Protein AF-A0A397EP02-F1 (afdb_monomer_lite)

Secondary structure (DSSP, 8-state):
--------------------------------S---BS-EEEEETTEEEEEEEBTTEEEEEEES-S-TTTTT-SS---S-STTTGGGSS---EEEPPPPSSPS-BS-EEEEEEE--TTTGGGG-EEEEEEEEEE-GGG-EEEEEEEE----SSS------------

Foldseek 3Di:
DDDDDDDPPPPDPPDPPPPPPDDDDDADADDPDDDFDQWDWDAFLQWIKTAAGPVFFGKIKIAPHQCQLPPPPDPDDDPDPVVSSHRRGVRDIDIDPRDPDGGFGNWDKDKDWDDDPVVPPVRTFIKMKIAWGAHPPRDTGGDMDMDGDNVPDDDDDPPPPVDDPD

Radius of gyration: 24.09 Å; chains: 1; bounding box: 71×68×50 Å

Organism: Aphanomyces astaci (NCBI:txid112090)

InterPro domains:
  IPR011043 Galactose oxidase/kelch, beta-propeller [SSF50965] (23-146)
  IPR015915 Kelch-type beta-propeller [G3DSA:2.120.10.80] (16-166)

Structure (mmCIF, N/CA/C/O backbone):
data_AF-A0A397EP02-F1
#
_entry.id   AF-A0A397EP02-F1
#
loop_
_atom_site.group_PDB
_atom_site.id
_atom_site.type_symbol
_atom_site.label_atom_id
_atom_site.label_alt_id
_atom_site.label_comp_id
_atom_site.label_asym_id
_atom_site.label_entity_id
_atom_site.label_seq_id
_atom_site.pdbx_PDB_ins_code
_atom_site.Cartn_x
_atom_site.Cartn_y
_atom_site.Cartn_z
_atom_site.occupancy
_atom_site.B_iso_or_equiv
_atom_site.auth_seq_id
_atom_site.auth_comp_id
_atom_site.auth_asym_id
_atom_site.auth_atom_id
_atom_site.pdbx_PDB_model_num
ATOM 1 N N . MET A 1 1 ? -51.355 -48.461 35.520 1.00 33.69 1 MET A N 1
ATOM 2 C CA . MET A 1 1 ? -50.049 -49.153 35.568 1.00 33.69 1 MET A CA 1
ATOM 3 C C . MET A 1 1 ? -49.381 -49.011 34.199 1.00 33.69 1 MET A C 1
ATOM 5 O O . MET A 1 1 ? -49.989 -49.468 33.250 1.00 33.69 1 MET A O 1
ATOM 9 N N . ARG A 1 2 ? -48.223 -48.313 34.149 1.00 37.84 2 ARG A N 1
ATOM 10 C CA . ARG A 1 2 ? -47.126 -48.222 33.135 1.00 37.84 2 ARG A CA 1
ATOM 11 C C . ARG A 1 2 ? -47.425 -48.258 31.607 1.00 37.84 2 ARG A C 1
ATOM 13 O O . ARG A 1 2 ? -48.136 -49.148 31.170 1.00 37.84 2 ARG A O 1
ATOM 20 N N . PRO A 1 3 ? -46.639 -47.546 30.765 1.00 38.62 3 PRO A N 1
ATOM 21 C CA . PRO A 1 3 ? -46.122 -46.178 30.896 1.00 38.62 3 PRO A CA 1
ATOM 22 C C . PRO A 1 3 ? -46.258 -45.333 29.599 1.00 38.62 3 PRO A C 1
ATOM 24 O O . PRO A 1 3 ? -46.431 -45.833 28.493 1.00 38.62 3 PRO A O 1
ATOM 27 N N . SER A 1 4 ? -46.119 -44.019 29.767 1.00 53.28 4 SER A N 1
ATOM 28 C CA . SER A 1 4 ? -46.089 -42.970 28.747 1.00 53.28 4 SER A CA 1
ATOM 29 C C . SER A 1 4 ? -44.746 -42.885 28.013 1.00 53.28 4 SER A C 1
ATOM 31 O O . SER A 1 4 ? -43.811 -42.363 28.603 1.00 53.28 4 SER A O 1
ATOM 33 N N . TRP A 1 5 ? -44.651 -43.286 26.743 1.00 41.22 5 TRP A N 1
ATOM 34 C CA . TRP A 1 5 ? -43.599 -42.802 25.830 1.00 41.22 5 TRP A CA 1
ATOM 35 C C . TRP A 1 5 ? -44.106 -42.862 24.381 1.00 41.22 5 TRP A C 1
ATOM 37 O O . TRP A 1 5 ? -44.034 -43.897 23.727 1.00 41.22 5 TRP A O 1
ATOM 47 N N . CYS A 1 6 ? -44.645 -41.750 23.872 1.00 36.78 6 CYS A N 1
ATOM 48 C CA . CYS A 1 6 ? -44.750 -41.546 22.427 1.00 36.78 6 CYS A CA 1
ATOM 49 C C . CYS A 1 6 ? -43.357 -41.168 21.915 1.00 36.78 6 CYS A C 1
ATOM 51 O O . CYS A 1 6 ? -42.870 -40.068 22.174 1.00 36.78 6 CYS A O 1
ATOM 53 N N . SER A 1 7 ? -42.716 -42.100 21.216 1.00 44.56 7 SER A N 1
ATOM 54 C CA . SER A 1 7 ? -41.467 -41.886 20.491 1.00 44.56 7 SER A CA 1
ATOM 55 C C . SER A 1 7 ? -41.723 -41.000 19.275 1.00 44.56 7 SER A C 1
ATOM 57 O O . SER A 1 7 ? -41.991 -41.492 18.183 1.00 44.56 7 SER A O 1
ATOM 59 N N . TRP A 1 8 ? -41.621 -39.684 19.440 1.00 41.81 8 TRP A N 1
ATOM 60 C CA . TRP A 1 8 ? -41.422 -38.797 18.299 1.00 41.81 8 TRP A CA 1
ATOM 61 C C . TRP A 1 8 ? -39.929 -38.807 17.980 1.00 41.81 8 TRP A C 1
ATOM 63 O O . TRP A 1 8 ? -39.173 -37.951 18.432 1.00 41.81 8 TRP A O 1
ATOM 73 N N . ALA A 1 9 ? -39.484 -39.808 17.222 1.00 41.25 9 ALA A N 1
ATOM 74 C CA . ALA A 1 9 ? -38.245 -39.674 16.474 1.00 41.25 9 ALA A CA 1
ATOM 75 C C . ALA A 1 9 ? -38.507 -38.625 15.384 1.00 41.25 9 ALA A C 1
ATOM 77 O O . ALA A 1 9 ? -38.896 -38.950 14.266 1.00 41.25 9 ALA A O 1
ATOM 78 N N . ALA A 1 10 ? -38.371 -37.346 15.739 1.00 44.41 10 ALA A N 1
ATOM 79 C CA . ALA A 1 10 ? -38.260 -36.289 14.756 1.00 44.41 10 ALA A CA 1
ATOM 80 C C . ALA A 1 10 ? -36.970 -36.568 13.982 1.00 44.41 10 ALA A C 1
ATOM 82 O O . ALA A 1 10 ? -35.867 -36.397 14.501 1.00 44.41 10 ALA A O 1
ATOM 83 N N . SER A 1 11 ? -37.110 -37.066 12.758 1.00 49.03 11 SER A N 1
ATOM 84 C CA . SER A 1 11 ? -36.034 -37.083 11.780 1.00 49.03 11 SER A CA 1
ATOM 85 C C . SER A 1 11 ? -35.543 -35.647 11.629 1.00 49.03 11 SER A C 1
ATOM 87 O O . SER A 1 11 ? -36.210 -34.829 10.995 1.00 49.03 11 SER A O 1
ATOM 89 N N . VAL A 1 12 ? -34.418 -35.322 12.265 1.00 54.47 12 VAL A N 1
ATOM 90 C CA . VAL A 1 12 ? -33.711 -34.064 12.034 1.00 54.47 12 VAL A CA 1
ATOM 91 C C . VAL A 1 12 ? -33.344 -34.074 10.551 1.00 54.47 12 VAL A C 1
ATOM 93 O O . VAL A 1 12 ? -32.575 -34.951 10.148 1.00 54.47 12 VAL A O 1
ATOM 96 N N . PRO A 1 13 ? -33.878 -33.174 9.706 1.00 44.94 13 PRO A N 1
ATOM 97 C CA . PRO A 1 13 ? -33.360 -33.044 8.358 1.00 44.94 13 PRO A CA 1
ATOM 98 C C . PRO A 1 13 ? -31.911 -32.606 8.532 1.00 44.94 13 PRO A C 1
ATOM 100 O O . PRO A 1 13 ? -31.650 -31.546 9.108 1.00 44.94 13 PRO A O 1
ATOM 103 N N . SER A 1 14 ? -30.963 -33.441 8.112 1.00 49.81 14 SER A N 1
ATOM 104 C CA . SER A 1 14 ? -29.562 -33.055 8.057 1.00 49.81 14 SER A CA 1
ATOM 105 C C . SER A 1 14 ? -29.478 -31.853 7.126 1.00 49.81 14 SER A C 1
ATOM 107 O O . SER A 1 14 ? -29.574 -31.966 5.905 1.00 49.81 14 SER A O 1
ATOM 109 N N . ARG A 1 15 ? -29.382 -30.664 7.726 1.00 51.88 15 ARG A N 1
ATOM 110 C CA . ARG A 1 15 ? -29.132 -29.420 7.011 1.00 51.88 15 ARG A CA 1
ATOM 111 C C . ARG A 1 15 ? -27.889 -29.674 6.160 1.00 51.88 15 ARG A C 1
ATOM 113 O O . ARG A 1 15 ? -26.854 -29.990 6.748 1.00 51.88 15 ARG A O 1
ATOM 120 N N . PRO A 1 16 ? -27.957 -29.583 4.821 1.00 47.00 16 PRO A N 1
ATOM 121 C CA . PRO A 1 16 ? -26.761 -29.719 4.020 1.00 47.00 16 PRO A CA 1
ATOM 122 C C . PRO A 1 16 ? -25.851 -28.558 4.407 1.00 47.00 16 PRO A C 1
ATOM 124 O O . PRO A 1 16 ? -26.108 -27.400 4.079 1.00 47.00 16 PRO A O 1
ATOM 127 N N . THR A 1 17 ? -24.807 -28.860 5.173 1.00 48.22 17 THR A N 1
ATOM 128 C CA . THR A 1 17 ? -23.633 -28.011 5.297 1.00 48.22 17 THR A CA 1
ATOM 129 C C . THR A 1 17 ? -22.981 -28.013 3.928 1.00 48.22 17 THR A C 1
ATOM 131 O O . THR A 1 17 ? -22.081 -28.801 3.648 1.00 48.22 17 THR A O 1
ATOM 134 N N . THR A 1 18 ? -23.481 -27.169 3.028 1.00 53.34 18 THR A N 1
ATOM 135 C CA . THR A 1 18 ? -22.702 -26.745 1.875 1.00 53.34 18 THR A CA 1
ATOM 136 C C . THR A 1 18 ? -21.496 -26.027 2.444 1.00 53.34 18 THR A C 1
ATOM 138 O O . THR A 1 18 ? -21.583 -24.865 2.840 1.00 53.34 18 THR A O 1
ATOM 141 N N . PHE A 1 19 ? -20.390 -26.759 2.547 1.00 56.19 19 PHE A N 1
ATOM 142 C CA . PHE A 1 19 ? -19.064 -26.186 2.657 1.00 56.19 19 PHE A CA 1
ATOM 143 C C . PHE A 1 19 ? -18.973 -25.131 1.559 1.00 56.19 19 PHE A C 1
ATOM 145 O O . PHE A 1 19 ? -19.100 -25.452 0.375 1.00 56.19 19 PHE A O 1
ATOM 152 N N . ALA A 1 20 ? -18.883 -23.862 1.950 1.00 60.28 20 ALA A N 1
ATOM 153 C CA . ALA A 1 20 ? -18.613 -22.799 1.004 1.00 60.28 20 ALA A CA 1
ATOM 154 C C . ALA A 1 20 ? -17.233 -23.103 0.416 1.00 60.28 20 ALA A C 1
ATOM 156 O O . ALA A 1 20 ? -16.217 -22.974 1.091 1.00 60.28 20 ALA A O 1
ATOM 157 N N . LEU A 1 21 ? -17.234 -23.628 -0.808 1.00 60.84 21 LEU A N 1
ATOM 158 C CA . LEU A 1 21 ? -16.033 -23.868 -1.588 1.00 60.84 21 LEU A CA 1
ATOM 159 C C . LEU A 1 21 ? -15.309 -22.529 -1.733 1.00 60.84 21 LEU A C 1
ATOM 161 O O . LEU A 1 21 ? -15.938 -21.520 -2.047 1.00 60.84 21 LEU A O 1
ATOM 165 N N . GLU A 1 22 ? -14.009 -22.526 -1.472 1.00 62.75 22 GLU A N 1
ATOM 166 C CA . GLU A 1 22 ? -13.137 -21.372 -1.653 1.00 62.75 22 GLU A CA 1
ATOM 167 C C . GLU A 1 22 ? -13.223 -20.891 -3.109 1.00 62.75 22 GLU A C 1
ATOM 169 O O . GLU A 1 22 ? -12.731 -21.541 -4.032 1.00 62.75 22 GLU A O 1
ATOM 174 N N . THR A 1 23 ? -13.914 -19.775 -3.343 1.00 77.12 23 THR A N 1
ATOM 175 C CA . THR A 1 23 ? -14.037 -19.176 -4.674 1.00 77.12 23 THR A CA 1
ATOM 176 C C . THR A 1 23 ? -13.066 -18.015 -4.792 1.00 77.12 23 THR A C 1
ATOM 178 O O . THR A 1 23 ? -13.362 -16.904 -4.350 1.00 77.12 23 THR A O 1
ATOM 181 N N . TRP A 1 24 ? -11.915 -18.260 -5.415 1.00 75.56 24 TRP A N 1
ATOM 182 C CA . TRP A 1 24 ? -11.044 -17.186 -5.881 1.00 75.56 24 TRP A CA 1
ATOM 183 C C . TRP A 1 24 ? -11.719 -16.453 -7.040 1.00 75.56 24 TRP A C 1
ATOM 185 O O . TRP A 1 24 ? -12.082 -17.058 -8.049 1.00 75.56 24 TRP A O 1
ATOM 195 N N . ILE A 1 25 ? -11.895 -15.142 -6.888 1.00 73.62 25 ILE A N 1
ATOM 196 C CA . ILE A 1 25 ? -12.551 -14.278 -7.871 1.00 73.62 25 ILE A CA 1
ATOM 197 C C . ILE A 1 25 ? -11.554 -13.242 -8.382 1.00 73.62 25 ILE A C 1
ATOM 199 O O . ILE A 1 25 ? -10.906 -12.541 -7.606 1.00 73.62 25 ILE A O 1
ATOM 203 N N . MET A 1 26 ? -11.421 -13.133 -9.703 1.00 73.44 26 MET A N 1
ATOM 204 C CA . MET A 1 26 ? -10.650 -12.051 -10.307 1.00 73.44 26 MET A CA 1
ATOM 205 C C . MET A 1 26 ? -11.499 -10.780 -10.292 1.00 73.44 26 MET A C 1
ATOM 207 O O . MET A 1 26 ? -12.448 -10.651 -11.067 1.00 73.44 26 MET A O 1
ATOM 211 N N . VAL A 1 27 ? -11.137 -9.826 -9.440 1.00 72.19 27 VAL A N 1
ATOM 212 C CA . VAL A 1 27 ? -11.761 -8.502 -9.439 1.00 72.19 27 VAL A CA 1
ATOM 213 C C . VAL A 1 27 ? -11.196 -7.690 -10.605 1.00 72.19 27 VAL A C 1
ATOM 215 O O . VAL A 1 27 ? -10.019 -7.330 -10.617 1.00 72.19 27 VAL A O 1
ATOM 218 N N . LYS A 1 28 ? -12.031 -7.403 -11.608 1.00 67.62 28 LYS A N 1
ATOM 219 C CA . LYS A 1 28 ? -11.671 -6.525 -12.729 1.00 67.62 28 LYS A CA 1
ATOM 220 C C . LYS A 1 28 ? -11.939 -5.073 -12.333 1.00 67.62 28 LYS A C 1
ATOM 222 O O . LYS A 1 28 ? -13.071 -4.613 -12.398 1.00 67.62 28 LYS A O 1
ATOM 227 N N . SER A 1 29 ? -10.891 -4.363 -11.931 1.00 70.06 29 SER A N 1
ATOM 228 C CA . SER A 1 29 ? -10.912 -2.921 -11.664 1.00 70.06 29 SER A CA 1
ATOM 229 C C . SER A 1 29 ? -9.889 -2.239 -12.568 1.00 70.06 29 SER A C 1
ATOM 231 O O . SER A 1 29 ? -8.772 -2.753 -12.667 1.00 70.06 29 SER A O 1
ATOM 233 N N . PRO A 1 30 ? -10.195 -1.083 -13.187 1.00 77.06 30 PRO A N 1
ATOM 234 C CA . PRO A 1 30 ? -9.147 -0.261 -13.777 1.00 77.06 30 PRO A CA 1
ATOM 235 C C . PRO A 1 30 ? -8.163 0.118 -12.663 1.00 77.06 30 PRO A C 1
ATOM 237 O O . PRO A 1 30 ? -8.556 0.696 -11.651 1.00 77.06 30 PRO A O 1
ATOM 240 N N . VAL A 1 31 ? -6.898 -0.276 -12.809 1.00 84.94 31 VAL A N 1
ATOM 241 C CA . VAL A 1 31 ? -5.822 0.116 -11.893 1.00 84.94 31 VAL A CA 1
ATOM 242 C C . VAL A 1 31 ? -5.022 1.246 -12.547 1.00 84.94 31 VAL A C 1
ATOM 244 O O . VAL A 1 31 ? -4.588 1.089 -13.687 1.00 84.94 31 VAL A O 1
ATOM 247 N N . PRO A 1 32 ? -4.849 2.400 -11.879 1.00 88.94 32 PRO A N 1
ATOM 248 C CA . PRO A 1 32 ? -4.231 3.583 -12.485 1.00 88.94 32 PRO A CA 1
ATOM 249 C C . PRO A 1 32 ? -2.696 3.533 -12.514 1.00 88.94 32 PRO A C 1
ATOM 251 O O . PRO A 1 32 ? -2.063 4.433 -13.061 1.00 88.94 32 PRO A O 1
ATOM 254 N N . TRP A 1 33 ? -2.084 2.505 -11.922 1.00 90.00 33 TRP A N 1
ATOM 255 C CA . TRP A 1 33 ? -0.635 2.337 -11.880 1.00 90.00 33 TRP A CA 1
ATOM 256 C C . TRP A 1 33 ? -0.132 1.257 -12.839 1.00 90.00 33 TRP A C 1
ATOM 258 O O . TRP A 1 33 ? -0.834 0.308 -13.183 1.00 90.00 33 TRP A O 1
ATOM 268 N N . SER A 1 34 ? 1.139 1.374 -13.224 1.00 91.62 34 SER A N 1
ATOM 269 C CA . SER A 1 34 ? 1.838 0.372 -14.031 1.00 91.62 34 SER A CA 1
ATOM 270 C C . SER A 1 34 ? 1.997 -0.971 -13.297 1.00 91.62 34 SER A C 1
ATOM 272 O O . SER A 1 34 ? 2.099 -0.984 -12.063 1.00 91.62 34 SER A O 1
ATOM 274 N N . PRO A 1 35 ? 2.073 -2.102 -14.033 1.00 93.31 35 PRO A N 1
ATOM 275 C CA . PRO A 1 35 ? 2.378 -3.411 -13.455 1.00 93.31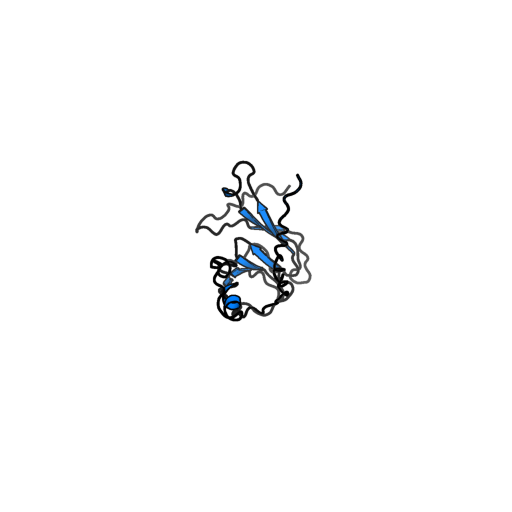 35 PRO A CA 1
ATOM 276 C C . PRO A 1 35 ? 3.592 -3.347 -12.520 1.00 93.31 35 PRO A C 1
ATOM 278 O O . PRO A 1 35 ? 4.620 -2.772 -12.881 1.00 93.31 35 PRO A O 1
ATOM 281 N N . ARG A 1 36 ? 3.466 -3.917 -11.314 1.00 94.81 36 ARG A N 1
ATOM 282 C CA . ARG A 1 36 ? 4.495 -3.814 -10.271 1.00 94.81 36 ARG A CA 1
ATOM 283 C C . ARG A 1 36 ? 4.620 -5.061 -9.401 1.00 94.81 36 ARG A C 1
ATOM 285 O O . ARG A 1 36 ? 3.620 -5.683 -9.050 1.00 94.81 36 ARG A O 1
ATOM 292 N N . GLY A 1 37 ? 5.847 -5.378 -9.001 1.00 96.19 37 GLY A N 1
ATOM 293 C CA . GLY A 1 37 ? 6.188 -6.431 -8.038 1.00 96.19 37 GLY A CA 1
ATOM 294 C C . GLY A 1 37 ? 6.725 -5.857 -6.728 1.00 96.19 37 GLY A C 1
ATOM 295 O O . GLY A 1 37 ? 7.063 -4.677 -6.662 1.00 96.19 37 GLY A O 1
ATOM 296 N N . TRP A 1 38 ? 6.802 -6.684 -5.681 1.00 96.88 38 TRP A N 1
ATOM 297 C CA . TRP A 1 38 ? 7.387 -6.313 -4.379 1.00 96.88 38 TRP A CA 1
ATOM 298 C C . TRP A 1 38 ?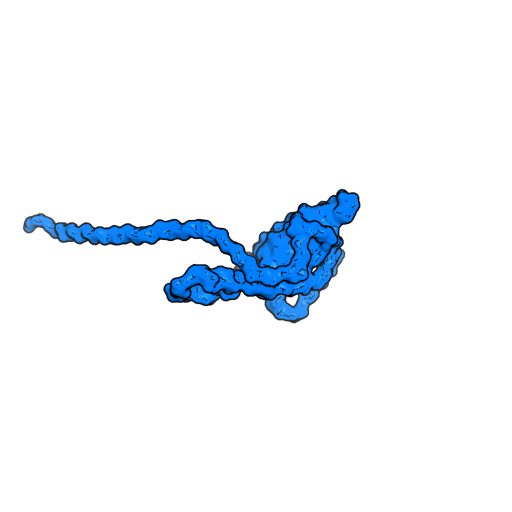 6.807 -5.029 -3.760 1.00 96.88 38 TRP A C 1
ATOM 300 O O . TRP A 1 38 ? 7.493 -4.315 -3.028 1.00 96.88 38 TRP A O 1
ATOM 310 N N . HIS A 1 39 ? 5.565 -4.703 -4.104 1.00 96.81 39 HIS A N 1
ATOM 311 C CA . HIS A 1 39 ? 4.797 -3.669 -3.434 1.00 96.81 39 HIS A CA 1
ATOM 312 C C . HIS A 1 39 ? 4.270 -4.227 -2.115 1.00 96.81 39 HIS A C 1
ATOM 314 O O . HIS A 1 39 ? 4.206 -5.443 -1.924 1.00 96.81 39 HIS A O 1
ATOM 320 N N . CYS A 1 40 ? 3.859 -3.336 -1.230 1.00 96.50 40 CYS A N 1
ATOM 321 C CA . CYS A 1 40 ? 3.122 -3.718 -0.046 1.00 96.50 40 CYS A CA 1
ATOM 322 C C . CYS A 1 40 ? 1.633 -3.440 -0.251 1.00 96.50 40 CYS A C 1
ATOM 324 O O . CYS A 1 40 ? 1.271 -2.406 -0.815 1.00 96.50 40 CYS A O 1
ATOM 326 N N . ALA A 1 41 ? 0.776 -4.360 0.188 1.00 93.88 41 ALA A N 1
ATOM 327 C CA . ALA A 1 41 ? -0.672 -4.203 0.155 1.00 93.88 41 ALA A CA 1
ATOM 328 C C . ALA A 1 41 ? -1.262 -4.530 1.526 1.00 93.88 41 ALA A C 1
ATOM 330 O O . ALA A 1 41 ? -0.848 -5.495 2.167 1.00 93.88 41 ALA A O 1
ATOM 331 N N . PHE A 1 42 ? -2.210 -3.717 1.983 1.00 92.50 42 PHE A N 1
ATOM 332 C CA . PHE A 1 42 ? -2.808 -3.851 3.311 1.00 92.50 42 PHE A CA 1
ATOM 333 C C . PHE A 1 42 ? -4.212 -3.244 3.351 1.00 92.50 42 PHE A C 1
ATOM 335 O O . PHE A 1 42 ? -4.592 -2.451 2.486 1.00 92.50 42 PHE A O 1
ATOM 342 N N . VAL A 1 43 ? -4.988 -3.620 4.368 1.00 89.25 43 VAL A N 1
ATOM 343 C CA . VAL A 1 43 ? -6.293 -3.016 4.655 1.00 89.25 43 VAL A CA 1
ATOM 344 C C . VAL A 1 43 ? -6.139 -2.095 5.855 1.00 89.25 43 VAL A C 1
ATOM 346 O O . VAL A 1 43 ? -5.662 -2.507 6.908 1.00 89.25 43 VAL A O 1
ATOM 349 N N . PHE A 1 44 ? -6.531 -0.841 5.682 1.00 87.44 44 PHE A N 1
ATOM 350 C CA . PHE A 1 44 ? -6.416 0.200 6.697 1.00 87.44 44 PHE A CA 1
ATOM 351 C C . PHE A 1 44 ? -7.561 1.189 6.513 1.00 87.44 44 PHE A C 1
ATOM 353 O O . PHE A 1 44 ? -7.884 1.548 5.377 1.00 87.44 44 PHE A O 1
ATOM 360 N N . ASN A 1 45 ? -8.221 1.584 7.600 1.00 84.38 45 ASN A N 1
ATOM 361 C CA . ASN A 1 45 ? -9.357 2.500 7.567 1.00 84.38 45 ASN A CA 1
ATOM 362 C C . ASN A 1 45 ? -10.432 2.089 6.542 1.00 84.38 45 ASN A C 1
ATOM 364 O O . ASN A 1 45 ? -10.887 2.873 5.707 1.00 84.38 45 ASN A O 1
ATOM 368 N N . ARG A 1 46 ? -10.785 0.794 6.558 1.00 83.62 46 ARG A N 1
ATOM 369 C CA . ARG A 1 46 ? -11.818 0.195 5.689 1.00 83.62 46 ARG A CA 1
ATOM 370 C C . ARG A 1 46 ? -11.558 0.428 4.192 1.00 83.62 46 ARG A C 1
ATOM 372 O O . ARG A 1 46 ? -12.505 0.474 3.406 1.00 83.62 46 ARG A O 1
ATOM 379 N N . ARG A 1 47 ? -10.294 0.564 3.792 1.00 85.88 47 ARG A N 1
ATOM 380 C CA . ARG A 1 47 ? -9.826 0.751 2.411 1.00 85.88 47 ARG A CA 1
ATOM 381 C C . ARG A 1 47 ? -8.702 -0.236 2.114 1.00 85.88 47 ARG A C 1
ATOM 383 O O . ARG A 1 47 ? -7.973 -0.628 3.024 1.00 85.88 47 ARG A O 1
ATOM 390 N N . LEU A 1 48 ? -8.582 -0.650 0.858 1.00 88.94 48 LEU A N 1
ATOM 391 C CA . LEU A 1 48 ? -7.447 -1.422 0.373 1.00 88.94 48 LEU A CA 1
ATOM 392 C C . LEU A 1 48 ? -6.379 -0.443 -0.104 1.00 88.94 48 LEU A C 1
ATOM 394 O O . LEU A 1 48 ? -6.695 0.516 -0.809 1.00 88.94 48 LEU A O 1
ATOM 398 N N . TRP A 1 49 ? -5.133 -0.698 0.276 1.00 91.94 49 TRP A N 1
ATOM 399 C CA . TRP A 1 49 ? -3.991 0.160 -0.014 1.00 91.94 49 TRP A CA 1
ATOM 400 C C . TRP A 1 49 ? -2.918 -0.605 -0.769 1.00 91.94 49 TRP A C 1
ATOM 402 O O . TRP A 1 49 ? -2.719 -1.798 -0.540 1.00 91.94 49 TRP A O 1
ATOM 412 N N . VAL A 1 50 ? -2.203 0.108 -1.634 1.00 94.38 50 VAL A N 1
ATOM 413 C CA . VAL A 1 50 ? -0.988 -0.362 -2.305 1.00 94.38 50 VAL A CA 1
ATOM 414 C C . VAL A 1 50 ? 0.084 0.711 -2.154 1.00 94.38 50 VAL A C 1
ATOM 416 O O . VAL A 1 50 ? -0.155 1.869 -2.495 1.00 94.38 50 VAL A O 1
ATOM 419 N N . ALA A 1 51 ? 1.259 0.330 -1.654 1.00 96.38 51 ALA A N 1
ATOM 420 C CA . ALA A 1 51 ? 2.375 1.232 -1.388 1.00 96.38 51 ALA A CA 1
ATOM 421 C C . ALA A 1 51 ? 3.672 0.741 -2.047 1.00 96.38 51 ALA A C 1
ATOM 423 O O . ALA A 1 51 ? 4.070 -0.421 -1.910 1.00 96.38 51 ALA A O 1
ATOM 424 N N . GLY A 1 52 ? 4.337 1.652 -2.762 1.00 96.75 52 GLY A N 1
ATOM 425 C CA . GLY A 1 52 ? 5.642 1.436 -3.385 1.00 96.75 52 GLY A CA 1
ATOM 426 C C . GLY A 1 52 ? 5.675 0.261 -4.368 1.00 96.75 52 GLY A C 1
ATOM 427 O O . GLY A 1 52 ? 4.690 -0.051 -5.047 1.00 96.75 52 GLY A O 1
ATOM 428 N N . GLY A 1 53 ? 6.836 -0.382 -4.468 1.00 96.69 53 GLY A N 1
ATOM 429 C CA . GLY A 1 53 ? 7.073 -1.531 -5.344 1.00 96.69 53 GLY A CA 1
ATOM 430 C C . GLY A 1 53 ? 8.081 -1.252 -6.455 1.00 96.69 53 GLY A C 1
ATOM 431 O O . GLY A 1 53 ? 8.692 -0.187 -6.500 1.00 96.69 53 GLY A O 1
ATOM 432 N N . SER A 1 54 ? 8.288 -2.255 -7.308 1.00 94.88 54 SER A N 1
ATOM 433 C CA . SER A 1 54 ? 9.163 -2.230 -8.483 1.00 94.88 54 SER A CA 1
ATOM 434 C C . SER A 1 54 ? 8.318 -2.261 -9.765 1.00 94.88 54 SER A C 1
ATOM 436 O O . SER A 1 54 ? 7.497 -3.173 -9.867 1.00 94.88 54 SER A O 1
ATOM 438 N N . PRO A 1 55 ? 8.474 -1.333 -10.733 1.00 95.56 55 PRO A N 1
ATOM 439 C CA . PRO A 1 55 ? 9.533 -0.322 -10.840 1.00 95.56 55 PRO A CA 1
ATOM 440 C C . PRO A 1 55 ? 9.586 0.627 -9.646 1.00 95.56 55 PRO A C 1
ATOM 442 O O . PRO A 1 55 ? 8.539 1.013 -9.135 1.00 95.56 55 PRO A O 1
ATOM 445 N N . LEU A 1 56 ? 10.800 0.932 -9.177 1.00 96.12 56 LEU A N 1
ATOM 446 C CA . LEU A 1 56 ? 11.025 1.564 -7.876 1.00 96.12 56 LEU A CA 1
ATOM 447 C C . LEU A 1 56 ? 10.266 2.895 -7.761 1.00 96.12 56 LEU A C 1
ATOM 449 O O . LEU A 1 56 ? 10.545 3.835 -8.502 1.00 96.12 56 LEU A O 1
ATOM 453 N N . ASN A 1 57 ? 9.313 2.979 -6.831 1.00 95.88 57 ASN A N 1
ATOM 454 C CA . ASN A 1 57 ? 8.515 4.183 -6.586 1.00 95.88 57 ASN A CA 1
ATOM 455 C C . ASN A 1 57 ? 8.089 4.297 -5.111 1.00 95.88 57 ASN A C 1
ATOM 457 O O . ASN A 1 57 ? 8.269 3.363 -4.329 1.00 95.88 57 ASN A O 1
ATOM 461 N N . ASN A 1 58 ? 7.534 5.448 -4.726 1.00 96.44 58 ASN A N 1
ATOM 462 C CA . ASN A 1 58 ? 6.878 5.671 -3.432 1.00 96.44 58 ASN A CA 1
ATOM 463 C C . ASN A 1 58 ? 5.407 6.065 -3.570 1.00 96.44 58 ASN A C 1
ATOM 465 O O . ASN A 1 58 ? 4.856 6.766 -2.724 1.00 96.44 58 ASN A O 1
ATOM 469 N N . GLU A 1 59 ? 4.762 5.652 -4.654 1.00 96.44 59 GLU A N 1
ATOM 470 C CA . GLU A 1 59 ? 3.352 5.949 -4.829 1.00 96.44 59 GLU A CA 1
ATOM 471 C C . GLU A 1 59 ? 2.525 5.144 -3.836 1.00 96.44 59 GLU A C 1
ATOM 473 O O . GLU A 1 59 ? 2.779 3.958 -3.603 1.00 96.44 59 GLU A O 1
ATOM 478 N N . VAL A 1 60 ? 1.511 5.802 -3.287 1.00 95.12 60 VAL A N 1
ATOM 479 C CA . VAL A 1 60 ? 0.519 5.183 -2.421 1.00 95.12 60 VAL A CA 1
ATOM 480 C C . VAL A 1 60 ? -0.840 5.388 -3.060 1.00 95.12 60 VAL A C 1
ATOM 482 O O . VAL A 1 60 ? -1.195 6.500 -3.453 1.00 95.12 60 VAL A O 1
ATOM 485 N N . TRP A 1 61 ? -1.591 4.304 -3.168 1.00 93.44 61 TRP A N 1
ATOM 486 C CA . TRP A 1 61 ? -2.931 4.293 -3.728 1.00 93.44 61 TRP A CA 1
ATOM 487 C C . TRP A 1 61 ? -3.885 3.655 -2.731 1.00 93.44 61 TRP A C 1
ATOM 489 O O . TRP A 1 61 ? -3.524 2.670 -2.087 1.00 93.44 61 TRP A O 1
ATOM 499 N N . SER A 1 62 ? -5.096 4.197 -2.618 1.00 90.50 62 SER A N 1
ATOM 500 C CA . SER A 1 62 ? -6.158 3.608 -1.800 1.00 90.50 62 SER A CA 1
ATOM 501 C C . SER A 1 62 ? -7.476 3.537 -2.556 1.00 90.50 62 SER A C 1
ATOM 503 O O . SER A 1 62 ? -7.733 4.349 -3.442 1.00 90.50 62 SER A O 1
ATOM 505 N N . THR A 1 63 ? -8.310 2.562 -2.220 1.00 86.19 63 THR A N 1
ATOM 506 C CA . THR A 1 63 ? -9.711 2.516 -2.666 1.00 86.19 63 THR A CA 1
ATOM 507 C C . THR A 1 63 ? -10.576 3.474 -1.850 1.00 86.19 63 THR A C 1
ATOM 509 O O . THR A 1 63 ? -10.230 3.773 -0.709 1.00 86.19 63 THR A O 1
ATOM 512 N N . ASP A 1 64 ? -11.771 3.817 -2.327 1.00 80.50 64 ASP A N 1
ATOM 513 C CA . ASP A 1 64 ? -12.748 4.564 -1.516 1.00 80.50 64 ASP A CA 1
ATOM 514 C C . ASP A 1 64 ? -13.289 3.752 -0.316 1.00 80.50 64 ASP A C 1
ATOM 516 O O . ASP A 1 64 ? -13.479 4.300 0.774 1.00 80.50 64 ASP A O 1
ATOM 520 N N . SER A 1 65 ? -13.519 2.440 -0.487 1.00 72.00 65 SER A N 1
ATOM 521 C CA . SER A 1 65 ? -13.898 1.505 0.586 1.00 72.00 65 SER A CA 1
ATOM 522 C C . SER A 1 65 ? -13.737 0.034 0.172 1.00 72.00 65 SER A C 1
ATOM 524 O O . SER A 1 65 ? -13.972 -0.309 -0.982 1.00 72.00 65 SER A O 1
ATOM 526 N N . VAL A 1 66 ? -13.440 -0.854 1.130 1.00 71.50 66 VAL A N 1
ATOM 527 C CA . VAL A 1 66 ? -13.510 -2.327 0.974 1.00 71.50 66 VAL A CA 1
ATOM 528 C C . VAL A 1 66 ? -14.890 -2.910 1.301 1.00 71.50 66 VAL A C 1
ATOM 530 O O . VAL A 1 66 ? -15.073 -4.119 1.233 1.00 71.50 66 VAL A O 1
ATOM 533 N N . LEU A 1 67 ? -15.858 -2.085 1.723 1.00 55.97 67 LEU A N 1
ATOM 534 C CA . LEU A 1 67 ? -17.122 -2.559 2.310 1.00 55.97 67 LEU A CA 1
ATOM 535 C C . LEU A 1 67 ? -18.371 -2.317 1.468 1.00 55.97 67 LEU A C 1
ATOM 537 O O . LEU A 1 67 ? -19.461 -2.698 1.900 1.00 55.97 67 LEU A O 1
ATOM 541 N N . GLN A 1 68 ? -18.255 -1.747 0.269 1.00 50.97 68 GLN A N 1
ATOM 542 C CA . GLN A 1 68 ? -19.434 -1.515 -0.577 1.00 50.97 68 GLN A CA 1
ATOM 543 C C . GLN A 1 68 ? -20.143 -2.815 -1.016 1.00 50.97 68 GLN A C 1
ATOM 545 O O . GLN A 1 68 ? -21.316 -2.761 -1.372 1.00 50.97 68 GLN A O 1
ATOM 550 N N . GLY A 1 69 ? -19.508 -3.987 -0.882 1.00 44.81 69 GLY A N 1
ATOM 551 C CA . GLY A 1 69 ? -20.151 -5.290 -1.105 1.00 44.81 69 GLY A CA 1
ATOM 552 C C . GLY A 1 69 ? -20.751 -5.963 0.140 1.00 44.81 69 GLY A C 1
ATOM 553 O O . GLY A 1 69 ? -21.537 -6.895 -0.005 1.00 44.81 69 GLY A O 1
ATOM 554 N N . CYS A 1 70 ? -20.411 -5.523 1.359 1.00 43.62 70 CYS A N 1
ATOM 555 C CA . CYS A 1 70 ? -20.747 -6.251 2.595 1.00 43.62 70 CYS A CA 1
ATOM 556 C C . CYS A 1 70 ? -21.949 -5.701 3.370 1.00 43.62 70 CYS A C 1
ATOM 558 O O . CYS A 1 70 ? -22.564 -6.441 4.133 1.00 43.62 70 CYS A O 1
ATOM 560 N N . LEU A 1 71 ? -22.289 -4.419 3.207 1.00 42.31 71 LEU A N 1
ATOM 561 C CA . LEU A 1 71 ? -23.344 -3.770 4.004 1.00 42.31 71 LEU A CA 1
ATOM 562 C C . LEU A 1 71 ? -24.769 -3.984 3.463 1.00 42.31 71 LEU A C 1
ATOM 564 O O . LEU A 1 71 ? -25.726 -3.664 4.159 1.00 42.31 71 LEU A O 1
ATOM 568 N N . ASN A 1 72 ? -24.919 -4.585 2.278 1.00 37.22 72 ASN A N 1
ATOM 569 C CA . ASN A 1 72 ? -26.223 -4.923 1.690 1.00 37.22 72 ASN A CA 1
ATOM 570 C C . ASN A 1 72 ? -26.620 -6.401 1.867 1.00 37.22 72 ASN A C 1
ATOM 572 O O . ASN A 1 72 ? -27.607 -6.847 1.286 1.00 37.22 72 ASN A O 1
ATOM 576 N N . LEU A 1 73 ? -25.890 -7.180 2.672 1.00 41.69 73 LEU A N 1
ATOM 577 C CA . LEU A 1 73 ? -26.248 -8.570 2.968 1.00 41.69 73 LEU A CA 1
ATOM 578 C C . LEU A 1 73 ? -27.306 -8.648 4.088 1.00 41.69 73 LEU A C 1
ATOM 580 O O . LEU A 1 73 ? -27.034 -9.087 5.201 1.00 41.69 73 LEU A O 1
ATOM 584 N N . HIS A 1 74 ? -28.536 -8.238 3.761 1.00 38.41 74 HIS A N 1
ATOM 585 C CA . HIS A 1 74 ? -29.774 -8.767 4.358 1.00 38.41 74 HIS A CA 1
ATOM 586 C C . HIS A 1 74 ? -30.321 -9.870 3.403 1.00 38.41 74 HIS A C 1
ATOM 588 O O . HIS A 1 74 ? -30.018 -9.834 2.211 1.00 38.41 74 HIS A O 1
ATOM 594 N N . PRO A 1 75 ? -31.066 -10.894 3.873 1.00 44.41 75 PRO A N 1
ATOM 595 C CA . PRO A 1 75 ? -30.912 -12.314 3.519 1.00 44.41 75 PRO A CA 1
ATOM 596 C C . PRO A 1 75 ? -31.528 -12.763 2.181 1.00 44.41 75 PRO A C 1
ATOM 598 O O . PRO A 1 75 ? -31.770 -13.954 1.984 1.00 44.41 75 PRO A O 1
ATOM 601 N N . CYS A 1 76 ? -31.753 -11.858 1.235 1.00 43.09 76 CYS A N 1
ATOM 602 C CA . CYS A 1 76 ? -32.226 -12.215 -0.098 1.00 43.09 76 CYS A CA 1
ATOM 603 C C . CYS A 1 76 ? -31.066 -12.096 -1.085 1.00 43.09 76 CYS A C 1
ATOM 605 O O . CYS A 1 76 ? -30.812 -11.039 -1.656 1.00 43.09 76 CYS A O 1
ATOM 607 N N . LEU A 1 77 ? -30.338 -13.204 -1.225 1.00 48.06 77 LEU A N 1
ATOM 608 C CA . LEU A 1 77 ? -29.254 -13.391 -2.185 1.00 48.06 77 LEU A CA 1
ATOM 609 C C . LEU A 1 77 ? -29.702 -12.978 -3.605 1.00 48.06 77 LEU A C 1
ATOM 611 O O . LEU A 1 77 ? -30.779 -13.404 -4.037 1.00 48.06 77 LEU A O 1
ATOM 615 N N . PRO A 1 78 ? -28.898 -12.207 -4.358 1.00 44.69 78 PRO A N 1
ATOM 616 C CA . PRO A 1 78 ? -29.130 -12.007 -5.775 1.00 44.69 78 PRO A CA 1
ATOM 617 C C . PRO A 1 78 ? -29.007 -13.350 -6.493 1.00 44.69 78 PRO A C 1
ATOM 619 O O . PRO A 1 78 ? -28.257 -14.250 -6.111 1.00 44.69 78 PRO A O 1
ATOM 622 N N . SER A 1 79 ? -29.824 -13.497 -7.523 1.00 46.09 79 SER A N 1
ATOM 623 C CA . SER A 1 79 ? -30.107 -14.755 -8.208 1.00 46.09 79 SER A CA 1
ATOM 624 C C . SER A 1 79 ? -28.933 -15.293 -9.032 1.00 46.09 79 SER A C 1
ATOM 626 O O . SER A 1 79 ? -29.075 -16.340 -9.664 1.00 46.09 79 SER A O 1
ATOM 628 N N . ARG A 1 80 ? -27.787 -14.605 -9.057 1.00 49.34 80 ARG A N 1
ATOM 629 C CA . ARG A 1 80 ? -26.553 -15.044 -9.708 1.00 49.34 80 ARG A CA 1
ATOM 630 C C . ARG A 1 80 ? -25.340 -14.622 -8.873 1.00 49.34 80 ARG A C 1
ATOM 632 O O . ARG A 1 80 ? -25.384 -13.696 -8.069 1.00 49.34 80 ARG A O 1
ATOM 639 N N . ARG A 1 81 ? -24.268 -15.412 -8.977 1.00 51.97 81 ARG A N 1
ATOM 640 C CA . ARG A 1 81 ? -23.007 -15.192 -8.242 1.00 51.97 81 ARG A CA 1
ATOM 641 C C . ARG A 1 81 ? -22.108 -14.170 -8.947 1.00 51.97 81 ARG A C 1
ATOM 643 O O . ARG A 1 81 ? -21.141 -13.690 -8.366 1.00 51.97 81 ARG A O 1
ATOM 650 N N . ASP A 1 82 ? -22.431 -13.863 -10.193 1.00 50.66 82 ASP A N 1
ATOM 651 C CA . ASP A 1 82 ? -21.611 -13.148 -11.164 1.00 50.66 82 ASP A CA 1
ATOM 652 C C . ASP A 1 82 ? -21.650 -11.624 -10.905 1.00 50.66 82 ASP A C 1
ATOM 654 O O . ASP A 1 82 ? -20.720 -10.890 -11.231 1.00 50.66 82 ASP A O 1
ATOM 658 N N . ASP A 1 83 ? -22.718 -11.166 -10.256 1.00 45.66 83 ASP A N 1
ATOM 659 C CA . ASP A 1 83 ? -23.106 -9.785 -9.974 1.00 45.66 83 ASP A CA 1
ATOM 660 C C . ASP A 1 83 ? -22.669 -9.302 -8.577 1.00 45.66 83 ASP A C 1
ATOM 662 O O . ASP A 1 83 ? -22.416 -8.113 -8.396 1.00 45.66 83 ASP A O 1
ATOM 666 N N . MET A 1 84 ? -22.457 -10.204 -7.607 1.00 48.34 84 MET A N 1
ATOM 667 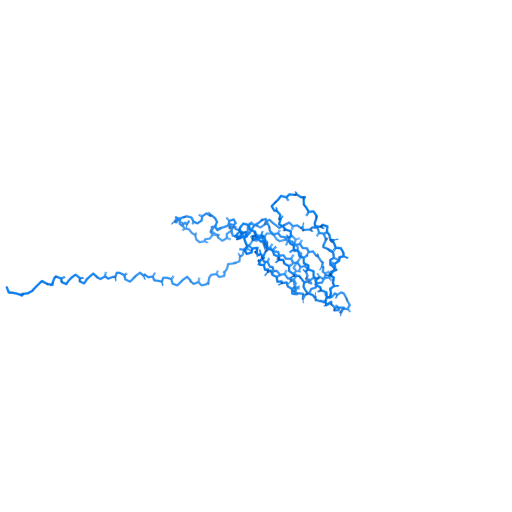C CA . MET A 1 84 ? -21.931 -9.850 -6.269 1.00 48.34 84 MET A CA 1
ATOM 668 C C . MET A 1 84 ? -20.423 -9.571 -6.243 1.00 48.34 84 MET A C 1
ATOM 670 O O . MET A 1 84 ? -19.926 -8.824 -5.399 1.00 48.34 84 MET A O 1
ATOM 674 N N . VAL A 1 85 ? -19.675 -10.164 -7.172 1.00 49.38 85 VAL A N 1
ATOM 675 C CA . VAL A 1 85 ? -18.209 -10.042 -7.241 1.00 49.38 85 VAL A CA 1
ATOM 676 C C . VAL A 1 85 ? -17.777 -8.639 -7.678 1.00 49.38 85 VAL A C 1
ATOM 678 O O . VAL A 1 85 ? -16.728 -8.153 -7.259 1.00 49.38 85 VAL A O 1
ATOM 681 N N . SER A 1 86 ? -18.609 -7.950 -8.464 1.00 45.41 86 SER A N 1
ATOM 682 C CA . SER A 1 86 ? -18.302 -6.613 -8.982 1.00 45.41 86 SER A CA 1
ATOM 683 C C . SER A 1 86 ? -18.431 -5.494 -7.936 1.00 45.41 86 SER A C 1
ATOM 685 O O . SER A 1 86 ? -17.944 -4.393 -8.183 1.00 45.41 86 SER A O 1
ATOM 687 N N . SER A 1 87 ? -19.073 -5.742 -6.786 1.00 46.91 87 SER A N 1
ATOM 688 C CA . SER A 1 87 ? -19.347 -4.717 -5.762 1.00 46.91 87 SER A CA 1
ATOM 689 C C . SER A 1 87 ? -18.377 -4.706 -4.575 1.00 46.91 87 SER A C 1
ATOM 691 O O . SER A 1 87 ? -18.418 -3.779 -3.770 1.00 46.91 87 SER A O 1
ATOM 693 N N . TYR A 1 88 ? -17.518 -5.722 -4.424 1.00 52.94 88 TYR A N 1
ATOM 694 C CA . TYR A 1 88 ? -16.716 -5.887 -3.200 1.00 52.94 88 TYR A CA 1
ATOM 695 C C . TYR A 1 88 ? -15.430 -5.045 -3.169 1.00 52.94 88 TYR A C 1
ATOM 697 O O . TYR A 1 88 ? -14.937 -4.702 -2.099 1.00 52.94 88 TYR A O 1
ATOM 705 N N . VAL A 1 89 ? -14.923 -4.634 -4.331 1.00 53.41 89 VAL A N 1
ATOM 706 C CA . VAL A 1 89 ? -13.894 -3.591 -4.439 1.00 53.41 89 VAL A CA 1
ATOM 707 C C . VAL A 1 89 ? -14.333 -2.659 -5.564 1.00 53.41 89 VAL A C 1
ATOM 709 O O . VAL A 1 89 ? -13.973 -2.884 -6.721 1.00 53.41 89 VAL A O 1
ATOM 712 N N . PRO A 1 90 ? -15.178 -1.658 -5.279 1.00 52.31 90 PRO A N 1
ATOM 713 C CA . PRO A 1 90 ? -15.504 -0.642 -6.262 1.00 52.31 90 PRO A CA 1
ATOM 714 C C . PRO A 1 90 ? -14.200 0.053 -6.628 1.00 52.31 90 PRO A C 1
ATOM 716 O O . PRO A 1 90 ? -13.537 0.667 -5.793 1.00 52.31 90 PRO A O 1
ATOM 719 N N . GLY A 1 91 ? -13.822 -0.152 -7.882 1.00 59.91 91 GLY A N 1
ATOM 720 C CA . GLY A 1 91 ? -12.528 0.122 -8.477 1.00 59.91 91 GLY A CA 1
ATOM 721 C C . GLY A 1 91 ? -12.163 1.589 -8.645 1.00 59.91 91 GLY A C 1
ATOM 722 O O . GLY A 1 91 ? -11.655 1.967 -9.699 1.00 59.91 91 GLY A O 1
ATOM 723 N N . HIS A 1 92 ? -12.429 2.421 -7.642 1.00 77.75 92 HIS A N 1
ATOM 724 C CA . HIS A 1 92 ? -11.983 3.800 -7.627 1.00 77.75 92 HIS A CA 1
ATOM 725 C C . HIS A 1 92 ? -10.740 3.917 -6.750 1.00 77.75 92 HIS A C 1
ATOM 727 O O . HIS A 1 92 ? -10.799 3.976 -5.521 1.00 77.75 92 HIS A O 1
ATOM 733 N N . TRP A 1 93 ? -9.595 3.865 -7.421 1.00 86.88 93 TRP A N 1
ATOM 734 C CA . TRP A 1 93 ? -8.289 4.049 -6.814 1.00 86.88 93 TRP A CA 1
ATOM 735 C C . TRP A 1 93 ? -7.914 5.525 -6.821 1.00 86.88 93 TRP A C 1
ATOM 737 O O . TRP A 1 93 ? -7.811 6.146 -7.879 1.00 86.88 93 TRP A O 1
ATOM 747 N N . VAL A 1 94 ? -7.642 6.066 -5.641 1.00 89.25 94 VAL A N 1
ATOM 748 C CA . VAL A 1 94 ? -7.213 7.446 -5.436 1.00 89.25 94 VAL A CA 1
ATOM 749 C C . VAL A 1 94 ? -5.726 7.463 -5.107 1.00 89.25 94 VAL A C 1
ATOM 751 O O . VAL A 1 94 ? -5.261 6.731 -4.228 1.00 89.25 94 VAL A O 1
ATOM 754 N N . LYS A 1 95 ? -4.971 8.310 -5.817 1.00 92.44 95 LYS A N 1
ATOM 755 C CA . LYS A 1 95 ? -3.564 8.558 -5.499 1.00 92.44 95 LYS A CA 1
ATOM 756 C C . LYS A 1 95 ? -3.487 9.371 -4.219 1.00 92.44 95 LYS A C 1
ATOM 758 O O . LYS A 1 95 ? -4.060 10.456 -4.135 1.00 92.44 95 LYS A O 1
ATOM 763 N N . MET A 1 96 ? -2.753 8.866 -3.244 1.00 92.44 96 MET A N 1
ATOM 764 C CA . MET A 1 96 ? -2.496 9.592 -2.012 1.00 92.44 96 MET A CA 1
ATOM 765 C C . MET A 1 96 ? -1.374 10.616 -2.226 1.00 92.44 96 MET A C 1
ATOM 767 O O . MET A 1 96 ? -0.553 10.449 -3.137 1.00 92.44 96 MET A O 1
ATOM 771 N N . PRO A 1 97 ? -1.313 11.676 -1.401 1.00 91.62 97 PRO A N 1
ATOM 772 C CA . PRO A 1 97 ? -0.185 12.598 -1.407 1.00 91.62 97 PRO A CA 1
ATOM 773 C C . PRO A 1 97 ? 1.144 11.856 -1.254 1.00 91.62 97 PRO A C 1
ATOM 775 O O . PRO A 1 97 ? 1.213 10.830 -0.574 1.00 91.62 97 PRO A O 1
ATOM 778 N N . SER A 1 98 ? 2.200 12.391 -1.872 1.00 89.00 98 SER A N 1
ATOM 779 C CA . SER A 1 98 ? 3.532 11.797 -1.785 1.00 89.00 98 SER A CA 1
ATOM 780 C C . SER A 1 98 ? 3.944 11.627 -0.319 1.00 89.00 98 SER A C 1
ATOM 782 O O . SER A 1 98 ? 3.946 12.612 0.427 1.00 89.00 98 SER A O 1
ATOM 784 N N . PRO A 1 99 ? 4.290 10.404 0.108 1.00 92.56 99 PRO A N 1
ATOM 785 C CA . PRO A 1 99 ? 4.665 10.153 1.486 1.00 92.56 99 PRO A CA 1
ATOM 786 C C . PRO A 1 99 ? 6.061 10.708 1.794 1.00 92.56 99 PRO A C 1
ATOM 788 O O . PRO A 1 99 ? 6.868 10.958 0.899 1.00 92.56 99 PRO A O 1
ATOM 791 N N . ALA A 1 100 ? 6.370 10.846 3.086 1.00 92.62 100 ALA A N 1
ATOM 792 C CA . ALA A 1 100 ? 7.684 11.298 3.553 1.00 92.62 100 ALA A CA 1
ATOM 793 C C . ALA A 1 100 ? 8.809 10.268 3.328 1.00 92.62 100 ALA A C 1
ATOM 795 O O . ALA A 1 100 ? 9.987 10.602 3.454 1.00 92.62 100 ALA A O 1
ATOM 796 N N . TRP A 1 101 ? 8.463 9.017 3.020 1.00 95.00 101 TRP A N 1
ATOM 797 C CA . TRP A 1 101 ? 9.423 7.945 2.798 1.00 95.00 101 TRP A CA 1
ATOM 798 C C . TRP A 1 101 ? 9.873 7.851 1.329 1.00 95.00 101 TRP A C 1
ATOM 800 O O . TRP A 1 101 ? 9.075 8.071 0.409 1.00 95.00 101 TRP A O 1
ATOM 810 N N . PRO A 1 102 ? 11.159 7.531 1.077 1.00 96.38 102 PRO A N 1
ATOM 811 C CA . PRO A 1 102 ? 11.708 7.422 -0.272 1.00 96.38 102 PRO A CA 1
ATOM 812 C C . PRO A 1 102 ? 11.170 6.201 -1.024 1.00 96.38 102 PRO A C 1
ATOM 814 O O . PRO A 1 102 ? 10.725 5.227 -0.413 1.00 96.38 102 PRO A O 1
ATOM 817 N N . ALA A 1 103 ? 11.282 6.243 -2.356 1.00 96.75 103 ALA A N 1
ATOM 818 C CA . ALA A 1 103 ? 10.928 5.142 -3.249 1.00 96.75 103 ALA A CA 1
ATOM 819 C C . ALA A 1 103 ? 11.564 3.823 -2.803 1.00 96.75 103 ALA A C 1
ATOM 821 O O . ALA A 1 103 ? 12.778 3.743 -2.601 1.00 96.75 103 ALA A O 1
ATOM 822 N N . ARG A 1 104 ? 10.721 2.801 -2.630 1.00 97.12 104 ARG A N 1
ATOM 823 C CA . ARG A 1 104 ? 11.124 1.519 -2.059 1.00 97.12 104 ARG A CA 1
ATOM 824 C C . ARG A 1 104 ? 10.224 0.379 -2.488 1.00 97.12 104 ARG A C 1
ATOM 826 O O . ARG A 1 104 ? 9.066 0.556 -2.860 1.00 97.12 104 ARG A O 1
ATOM 833 N N . ALA A 1 105 ? 10.755 -0.819 -2.359 1.00 97.06 105 ALA A N 1
ATOM 834 C CA . ALA A 1 105 ? 10.049 -2.066 -2.604 1.00 97.06 105 ALA A CA 1
ATOM 835 C C . ALA A 1 105 ? 10.448 -3.105 -1.537 1.00 97.06 105 ALA A C 1
ATOM 837 O O . ALA A 1 105 ? 11.245 -2.792 -0.653 1.00 97.06 105 ALA A O 1
ATOM 838 N N . ALA A 1 106 ? 9.884 -4.312 -1.598 1.00 97.00 106 ALA A N 1
ATOM 839 C CA . ALA A 1 106 ? 10.151 -5.419 -0.666 1.00 97.00 106 ALA A CA 1
ATOM 840 C C . ALA A 1 106 ? 10.150 -4.994 0.819 1.00 97.00 106 ALA A C 1
ATOM 842 O O . ALA A 1 106 ? 10.882 -5.541 1.639 1.00 97.00 106 ALA A O 1
ATOM 843 N N . HIS A 1 107 ? 9.355 -3.976 1.141 1.00 96.62 107 HIS A N 1
ATOM 844 C CA . HIS A 1 107 ? 9.156 -3.481 2.490 1.00 96.62 107 HIS A CA 1
ATOM 845 C C . HIS A 1 107 ? 7.985 -4.233 3.114 1.00 96.62 107 HIS A C 1
ATOM 847 O O . HIS A 1 107 ? 7.111 -4.741 2.406 1.00 96.62 107 HIS A O 1
ATOM 853 N N . SER A 1 108 ? 7.974 -4.306 4.438 1.00 97.19 108 SER A N 1
ATOM 854 C CA . SER A 1 108 ? 6.867 -4.905 5.177 1.00 97.19 108 SER A CA 1
ATOM 855 C C . SER A 1 108 ? 5.871 -3.820 5.562 1.00 97.19 108 SER A C 1
ATOM 857 O O . SER A 1 108 ? 6.290 -2.721 5.929 1.00 97.19 108 SER A O 1
ATOM 859 N N . CYS A 1 109 ? 4.573 -4.119 5.521 1.00 95.75 109 CYS A N 1
ATOM 860 C CA . CYS A 1 109 ? 3.584 -3.298 6.209 1.00 95.75 109 CYS A CA 1
ATOM 861 C C . CYS A 1 109 ? 2.719 -4.145 7.119 1.00 95.75 109 CYS A C 1
ATOM 863 O O . CYS A 1 109 ? 2.373 -5.281 6.797 1.00 95.75 109 CYS A O 1
ATOM 865 N N . VAL A 1 110 ? 2.355 -3.555 8.248 1.00 94.75 110 VAL A N 1
ATOM 866 C CA . VAL A 1 110 ? 1.531 -4.188 9.271 1.00 94.75 110 VAL A CA 1
ATOM 867 C C . VAL A 1 110 ? 0.498 -3.179 9.730 1.00 94.75 110 VAL A C 1
ATOM 869 O O . VAL A 1 110 ? 0.856 -2.071 10.118 1.00 94.75 110 VAL A O 1
ATOM 872 N N . ASN A 1 111 ? -0.774 -3.560 9.707 1.00 92.25 111 ASN A N 1
ATOM 873 C CA . ASN A 1 111 ? -1.843 -2.781 10.315 1.00 92.25 111 ASN A CA 1
ATOM 874 C C . ASN A 1 111 ? -2.224 -3.358 11.685 1.00 92.25 111 ASN A C 1
ATOM 876 O O . ASN A 1 111 ? -2.155 -4.567 11.912 1.00 92.25 111 ASN A O 1
ATOM 880 N N . HIS A 1 112 ? -2.634 -2.492 12.603 1.00 89.81 112 HIS A N 1
ATOM 881 C CA . HIS A 1 112 ? -3.115 -2.869 13.927 1.00 89.81 112 HIS A CA 1
ATOM 882 C C . HIS A 1 112 ? -4.267 -1.962 14.356 1.00 89.81 112 HIS A C 1
ATOM 884 O O . HIS A 1 112 ? -4.437 -0.878 13.807 1.00 89.81 112 HIS A O 1
ATOM 890 N N . GLN A 1 113 ? -5.054 -2.402 15.336 1.00 89.00 113 GLN A N 1
ATOM 891 C CA . GLN A 1 113 ? -6.108 -1.587 15.931 1.00 89.00 113 GLN A CA 1
ATOM 892 C C . GLN A 1 113 ? -5.700 -1.194 17.341 1.00 89.00 113 GLN A C 1
ATOM 894 O O . GLN A 1 113 ? -5.395 -2.045 18.174 1.00 89.00 113 GLN A O 1
ATOM 899 N N . LEU A 1 114 ? -5.699 0.102 17.605 1.00 87.06 114 LEU A N 1
ATOM 900 C CA . LEU A 1 114 ? -5.451 0.670 18.916 1.00 87.06 114 LEU A CA 1
ATOM 901 C C . LE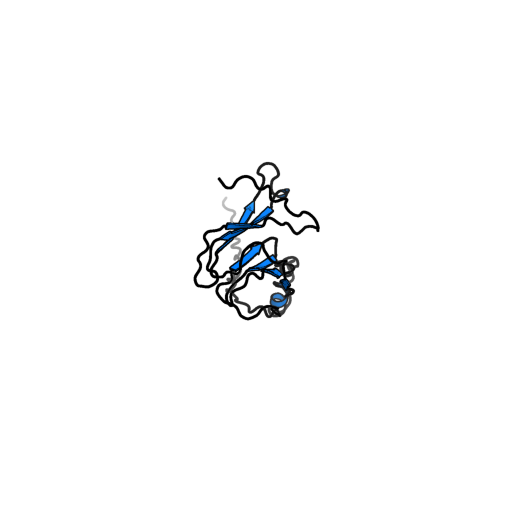U A 1 114 ? -6.790 1.005 19.565 1.00 87.06 114 LEU A C 1
ATOM 903 O O . LEU A 1 114 ? -7.699 1.514 18.914 1.00 87.06 114 LEU A O 1
ATOM 907 N N . LYS A 1 115 ? -6.911 0.714 20.860 1.00 88.44 115 LYS A N 1
ATOM 908 C CA . LYS A 1 115 ? -8.136 0.939 21.627 1.00 88.44 115 LYS A CA 1
ATOM 909 C C . LYS A 1 115 ? -7.787 1.450 23.016 1.00 88.44 115 LYS A C 1
ATOM 911 O O . LYS A 1 115 ? -6.948 0.872 23.705 1.00 88.44 115 LYS A O 1
ATOM 916 N N . ASN A 1 116 ? -8.451 2.516 23.447 1.00 89.38 116 ASN A N 1
ATOM 917 C CA . ASN A 1 116 ? -8.388 2.958 24.831 1.00 89.38 116 ASN A CA 1
ATOM 918 C C . ASN A 1 116 ? -9.280 2.042 25.682 1.00 89.38 116 ASN A C 1
ATOM 920 O O . ASN A 1 116 ? -10.487 1.939 25.455 1.00 89.38 116 ASN A O 1
ATOM 924 N N . ALA A 1 117 ? -8.680 1.388 26.677 1.00 89.69 117 ALA A N 1
ATOM 925 C CA . ALA A 1 117 ? -9.365 0.417 27.527 1.00 89.69 117 ALA A CA 1
ATOM 926 C C . ALA A 1 117 ? -10.578 1.003 28.273 1.00 89.69 117 ALA A C 1
ATOM 928 O O . ALA A 1 117 ? -11.553 0.292 28.495 1.00 89.69 117 ALA A O 1
ATOM 929 N N . THR A 1 118 ? -10.541 2.292 28.620 1.00 92.81 118 THR A N 1
ATOM 930 C CA . THR A 1 118 ? -11.615 2.973 29.359 1.00 92.81 118 THR A CA 1
ATOM 931 C C . THR A 1 118 ? -12.743 3.433 28.444 1.00 92.81 118 THR A C 1
ATOM 933 O O . THR A 1 118 ? -13.908 3.387 28.826 1.00 92.81 118 THR A O 1
ATOM 936 N N . LEU A 1 119 ? -12.410 3.887 27.233 1.00 88.12 119 LEU A N 1
ATOM 937 C CA . LEU A 1 119 ? -13.403 4.377 26.274 1.00 88.12 119 LEU A CA 1
ATOM 938 C C . LEU A 1 119 ? -14.043 3.237 25.477 1.00 88.12 119 LEU A C 1
ATOM 940 O O . LEU A 1 119 ? -15.134 3.398 24.947 1.00 88.12 119 LEU A O 1
ATOM 944 N N . GLY A 1 120 ? -13.407 2.071 25.394 1.00 86.81 120 GLY A N 1
ATOM 945 C CA . GLY A 1 120 ? -13.978 0.947 24.668 1.00 86.81 120 GLY A CA 1
ATOM 946 C C . GLY A 1 120 ? -14.001 1.198 23.158 1.00 86.81 120 GLY A C 1
ATOM 947 O O . GLY A 1 120 ? -13.111 1.853 22.611 1.00 86.81 120 GLY A O 1
ATOM 948 N N . ASP A 1 121 ? -14.972 0.605 22.457 1.00 84.06 121 ASP A N 1
ATOM 949 C CA . ASP A 1 121 ? -14.963 0.523 20.985 1.00 84.06 121 ASP A CA 1
ATOM 950 C C . ASP A 1 121 ? -15.023 1.889 20.299 1.00 84.06 121 ASP A C 1
ATOM 952 O O . ASP A 1 121 ? -14.491 2.037 19.201 1.00 84.06 121 ASP A O 1
ATOM 956 N N . VAL A 1 122 ? -15.569 2.912 20.965 1.00 81.62 122 VAL A N 1
ATOM 957 C CA . VAL A 1 122 ? -15.637 4.279 20.418 1.00 81.62 122 VAL A CA 1
ATOM 958 C C . VAL A 1 122 ? -14.265 4.934 20.248 1.00 81.62 122 VAL A C 1
ATOM 960 O O . VAL A 1 122 ? -14.156 5.957 19.585 1.00 81.62 122 VAL A O 1
ATOM 963 N N . SER A 1 123 ? -13.221 4.363 20.853 1.00 84.06 123 SER A N 1
ATOM 964 C CA . SER A 1 123 ? -11.839 4.834 20.723 1.00 84.06 123 SER A CA 1
ATOM 965 C C . SER A 1 123 ? -10.998 4.025 19.741 1.00 84.06 123 SER A C 1
ATOM 967 O O . SER A 1 123 ? -9.793 4.254 19.656 1.00 84.06 123 SER A O 1
ATOM 969 N N . THR A 1 124 ? -11.607 3.060 19.049 1.00 84.69 124 THR A N 1
ATOM 970 C CA . THR A 1 124 ? -10.894 2.201 18.102 1.00 84.69 124 THR A CA 1
ATOM 971 C C . THR A 1 124 ? -10.320 3.042 16.972 1.00 84.69 124 THR A C 1
ATOM 973 O O . THR A 1 124 ? -11.059 3.740 16.282 1.00 84.69 124 THR A O 1
ATOM 976 N N . GLN A 1 125 ? -9.010 2.954 16.780 1.00 84.69 125 GLN A N 1
ATOM 977 C CA . GLN A 1 125 ? -8.293 3.583 15.677 1.00 84.69 125 GLN A CA 1
ATOM 978 C C . GLN A 1 125 ? -7.444 2.536 14.974 1.00 84.69 125 GLN A C 1
ATOM 980 O O . GLN A 1 125 ? -6.767 1.741 15.626 1.00 84.69 125 GLN A O 1
ATOM 985 N N . ASP A 1 126 ? -7.449 2.549 13.647 1.00 87.56 126 ASP A N 1
ATOM 986 C CA . ASP A 1 126 ? -6.496 1.760 12.882 1.00 87.56 126 ASP A CA 1
ATOM 987 C C . ASP A 1 126 ? -5.150 2.504 12.844 1.00 87.56 126 ASP A C 1
ATOM 989 O O . ASP A 1 126 ? -5.096 3.726 12.707 1.00 87.56 126 ASP A O 1
ATOM 993 N N . VAL A 1 127 ? -4.053 1.758 12.917 1.00 91.19 127 VAL A N 1
ATOM 994 C CA . VAL A 1 127 ? -2.688 2.220 12.639 1.00 91.19 127 VAL A CA 1
ATOM 995 C C . VAL A 1 127 ? -2.079 1.326 11.569 1.00 91.19 127 VAL A C 1
ATOM 997 O O . VAL A 1 127 ? -2.329 0.120 11.555 1.00 91.19 127 VAL A O 1
ATOM 1000 N N . VAL A 1 128 ? -1.251 1.887 10.693 1.00 94.00 128 VAL A N 1
ATOM 1001 C CA . VAL A 1 128 ? -0.375 1.110 9.812 1.00 94.00 128 VAL A CA 1
ATOM 1002 C C . VAL A 1 128 ? 1.082 1.499 10.012 1.00 94.00 128 VAL A C 1
ATOM 1004 O O . VAL A 1 128 ? 1.416 2.671 10.168 1.00 94.00 128 VAL A O 1
ATOM 1007 N N . PHE A 1 129 ? 1.950 0.495 9.984 1.00 95.06 129 PHE A N 1
ATOM 1008 C CA . PHE A 1 129 ? 3.396 0.629 9.988 1.00 95.06 129 PHE A CA 1
ATOM 1009 C C . PHE A 1 129 ? 3.957 0.166 8.653 1.00 95.06 129 PHE A C 1
ATOM 1011 O O . PHE A 1 129 ? 3.538 -0.868 8.138 1.00 95.06 129 PHE A O 1
ATOM 1018 N N . LEU A 1 130 ? 4.934 0.896 8.129 1.00 95.94 130 LEU A N 1
ATOM 1019 C CA . LEU A 1 130 ? 5.774 0.500 7.006 1.00 95.94 130 LEU A CA 1
ATOM 1020 C C . LEU A 1 130 ? 7.203 0.356 7.519 1.00 95.94 130 LEU A C 1
ATOM 1022 O O . LEU A 1 130 ? 7.720 1.272 8.156 1.00 95.94 130 LEU A O 1
ATOM 1026 N N . LEU A 1 131 ? 7.843 -0.774 7.237 1.00 96.75 131 LEU A N 1
ATOM 1027 C CA . LEU A 1 131 ? 9.157 -1.114 7.766 1.00 96.75 131 LEU A CA 1
ATOM 1028 C C . LEU A 1 131 ? 10.127 -1.456 6.640 1.00 96.75 131 LEU A C 1
ATOM 1030 O O . LEU A 1 131 ? 9.819 -2.292 5.781 1.00 96.75 131 LEU A O 1
ATOM 1034 N N . ALA A 1 132 ? 11.331 -0.892 6.731 1.00 97.06 132 ALA A N 1
ATOM 1035 C CA . ALA A 1 132 ? 12.497 -1.308 5.963 1.00 97.06 132 ALA A CA 1
ATOM 1036 C C . ALA A 1 132 ? 12.262 -1.324 4.433 1.00 97.06 132 ALA A C 1
ATOM 1038 O O . ALA A 1 132 ? 11.467 -0.546 3.891 1.00 97.06 132 ALA A O 1
ATOM 1039 N N . GLY A 1 133 ? 12.995 -2.184 3.724 1.00 96.81 133 GLY A N 1
ATOM 1040 C CA . GLY A 1 133 ? 12.907 -2.400 2.279 1.00 96.81 133 GLY A CA 1
ATOM 1041 C C . GLY A 1 133 ? 14.190 -2.024 1.545 1.00 96.81 133 GLY A C 1
ATOM 1042 O O . GLY A 1 133 ? 15.165 -1.577 2.142 1.00 96.81 133 GLY A O 1
ATOM 1043 N N . TRP A 1 134 ? 14.186 -2.198 0.228 1.00 96.62 134 TRP A N 1
ATOM 1044 C CA . TRP A 1 134 ? 15.272 -1.742 -0.649 1.00 96.62 134 TRP A CA 1
ATOM 1045 C C . TRP A 1 134 ? 14.916 -0.443 -1.376 1.00 96.62 134 TRP A C 1
ATOM 1047 O O . TRP A 1 134 ? 13.771 -0.202 -1.766 1.00 96.62 134 TRP A O 1
ATOM 1057 N N . GLY A 1 135 ? 15.919 0.397 -1.566 1.00 95.88 135 GLY A N 1
ATOM 1058 C CA . GLY A 1 135 ? 15.871 1.598 -2.378 1.00 95.88 135 GLY A CA 1
ATOM 1059 C C . GLY A 1 135 ? 16.702 1.449 -3.645 1.00 95.88 135 GLY A C 1
ATOM 1060 O O . GLY A 1 135 ? 17.054 0.357 -4.093 1.00 95.88 135 GLY A O 1
ATOM 1061 N N . GLN A 1 136 ? 17.035 2.590 -4.233 1.00 94.69 136 GLN A N 1
ATOM 1062 C CA . GLN A 1 136 ? 17.872 2.648 -5.422 1.00 94.69 136 GLN A CA 1
ATOM 1063 C C . GLN A 1 136 ? 19.300 2.171 -5.113 1.00 94.69 136 GLN A C 1
ATOM 1065 O O . GLN A 1 136 ? 19.782 2.328 -3.993 1.00 94.69 136 GLN A O 1
ATOM 1070 N N . ASN A 1 137 ? 19.986 1.609 -6.114 1.00 92.50 137 ASN A N 1
ATOM 1071 C CA . ASN A 1 137 ? 21.378 1.147 -6.010 1.00 92.50 137 ASN A CA 1
ATOM 1072 C C . ASN A 1 137 ? 21.612 0.124 -4.884 1.00 92.50 137 ASN A C 1
ATOM 1074 O O . ASN A 1 137 ? 22.651 0.150 -4.229 1.00 92.50 137 ASN A O 1
ATOM 1078 N N . SER A 1 138 ? 20.633 -0.753 -4.639 1.00 87.75 138 SER A N 1
ATOM 1079 C CA . SER A 1 138 ? 20.683 -1.762 -3.570 1.00 87.75 138 SER A CA 1
ATOM 1080 C C . SER A 1 138 ? 20.822 -1.179 -2.160 1.00 87.75 138 SER A C 1
ATOM 1082 O O . SER A 1 138 ? 21.249 -1.881 -1.245 1.00 87.75 138 SER A O 1
ATOM 1084 N N . ASN A 1 139 ? 20.455 0.091 -1.963 1.00 94.94 139 ASN A N 1
ATOM 1085 C CA . ASN A 1 139 ? 20.395 0.678 -0.632 1.00 94.94 139 ASN A CA 1
ATOM 1086 C C . ASN A 1 139 ? 19.354 -0.065 0.215 1.00 94.94 139 ASN A C 1
ATOM 1088 O O . ASN A 1 139 ? 18.241 -0.300 -0.253 1.00 94.94 139 ASN A O 1
ATOM 1092 N N . LEU A 1 140 ? 19.699 -0.421 1.448 1.00 96.56 140 LEU A N 1
ATOM 1093 C CA . LEU A 1 140 ? 18.794 -1.096 2.374 1.00 96.56 140 LEU A CA 1
ATOM 1094 C C . LEU A 1 140 ? 18.318 -0.100 3.424 1.00 96.56 140 LEU A C 1
ATOM 1096 O O . LEU A 1 140 ? 19.115 0.623 4.018 1.00 96.56 140 LEU A O 1
ATOM 1100 N N . PHE A 1 141 ? 17.016 -0.086 3.666 1.00 97.31 141 PHE A N 1
ATOM 1101 C CA . PHE A 1 141 ? 16.402 0.714 4.710 1.00 97.31 141 PHE A CA 1
ATOM 1102 C C . PHE A 1 141 ? 16.113 -0.150 5.937 1.00 97.31 141 PHE A C 1
ATOM 1104 O O . PHE A 1 141 ? 15.697 -1.301 5.815 1.00 97.31 141 PHE A O 1
ATOM 1111 N N . ASN A 1 142 ? 16.294 0.425 7.122 1.00 96.69 142 ASN A N 1
A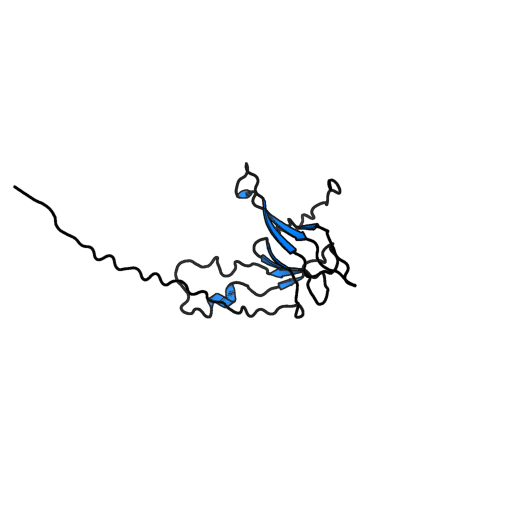TOM 1112 C CA . ASN A 1 142 ? 15.916 -0.140 8.421 1.00 96.69 142 ASN A CA 1
ATOM 1113 C C . ASN A 1 142 ? 15.032 0.834 9.227 1.00 96.69 142 ASN A C 1
ATOM 1115 O O . ASN A 1 142 ? 14.927 0.722 10.446 1.00 96.69 142 ASN A O 1
ATOM 1119 N N . ASP A 1 143 ? 14.437 1.809 8.542 1.00 97.06 143 ASP A N 1
ATOM 1120 C CA . ASP A 1 143 ? 13.536 2.811 9.098 1.00 97.06 143 ASP A CA 1
ATOM 1121 C C . ASP A 1 143 ? 12.105 2.265 9.254 1.00 97.06 143 ASP A C 1
ATOM 1123 O O . ASP A 1 143 ? 11.720 1.245 8.671 1.00 97.06 143 ASP A O 1
ATOM 1127 N N . VAL A 1 144 ? 11.315 2.957 10.076 1.00 96.19 144 VAL A N 1
ATOM 1128 C CA . VAL A 1 144 ? 9.907 2.640 10.329 1.00 96.19 144 VAL A CA 1
ATOM 1129 C C . VAL A 1 144 ? 9.081 3.907 10.158 1.00 96.19 144 VAL A C 1
ATOM 1131 O O . VAL A 1 144 ? 9.394 4.948 10.734 1.00 96.19 144 VAL A O 1
ATOM 1134 N N . TYR A 1 145 ? 8.010 3.804 9.378 1.00 95.75 145 TYR A N 1
ATOM 1135 C CA . TYR A 1 145 ? 7.011 4.850 9.194 1.00 95.75 145 TYR A CA 1
ATOM 1136 C C . TYR A 1 145 ? 5.672 4.386 9.748 1.00 95.75 145 TYR A C 1
ATOM 1138 O O . TYR A 1 145 ? 5.362 3.199 9.711 1.00 95.75 145 TYR A O 1
ATOM 1146 N N . MET A 1 146 ? 4.877 5.329 10.244 1.00 92.62 146 MET A N 1
ATOM 1147 C CA . MET A 1 146 ? 3.571 5.076 10.841 1.00 92.62 146 MET A CA 1
ATOM 1148 C C . MET A 1 146 ? 2.545 6.048 10.266 1.00 92.62 146 MET A C 1
ATOM 1150 O O . MET A 1 146 ? 2.854 7.225 10.077 1.00 92.62 146 MET A O 1
ATOM 1154 N N . ASP A 1 147 ? 1.333 5.559 10.025 1.00 89.56 147 ASP A N 1
ATOM 1155 C CA . ASP A 1 147 ? 0.167 6.376 9.699 1.00 89.56 147 ASP A CA 1
ATOM 1156 C C . ASP A 1 147 ? -1.016 5.980 10.598 1.00 89.56 147 ASP A C 1
ATOM 1158 O O . ASP A 1 147 ? -1.295 4.797 10.803 1.00 89.56 147 ASP A O 1
ATOM 1162 N N . ILE A 1 148 ? -1.675 6.993 11.159 1.00 82.19 148 ILE A N 1
ATOM 1163 C CA . ILE A 1 148 ? -2.852 6.903 12.042 1.00 82.19 148 ILE A CA 1
ATOM 1164 C C . ILE A 1 148 ? -4.031 7.706 11.494 1.00 82.19 148 ILE A C 1
ATOM 1166 O O . ILE A 1 148 ? -4.977 8.000 12.222 1.00 82.19 148 ILE A O 1
ATOM 1170 N N . THR A 1 149 ? -3.957 8.157 10.242 1.00 70.44 149 THR A N 1
ATOM 1171 C CA . THR A 1 149 ? -4.936 9.100 9.713 1.00 70.44 149 THR A CA 1
ATOM 1172 C C . THR A 1 149 ? -6.299 8.429 9.566 1.00 70.44 149 THR A C 1
ATOM 1174 O O . THR A 1 149 ? -6.545 7.655 8.636 1.00 70.44 149 THR A O 1
ATOM 1177 N N . ASP A 1 150 ? -7.217 8.779 10.466 1.00 59.06 150 ASP A N 1
ATOM 1178 C CA . ASP A 1 150 ? -8.629 8.497 10.283 1.00 59.06 150 ASP A CA 1
ATOM 1179 C C . ASP A 1 150 ? -9.214 9.526 9.300 1.00 59.06 150 ASP A C 1
ATOM 1181 O O . ASP A 1 150 ? -9.329 10.707 9.610 1.00 59.06 150 ASP A O 1
ATOM 1185 N N . GLN A 1 151 ? -9.541 9.113 8.073 1.00 53.06 151 GLN A N 1
ATOM 1186 C CA . GLN A 1 151 ? -10.117 9.982 7.038 1.00 53.06 151 GLN A CA 1
ATOM 1187 C C . GLN A 1 151 ? -11.618 10.251 7.264 1.00 53.06 151 GLN A C 1
ATOM 1189 O O . GLN A 1 151 ? -12.327 10.648 6.335 1.00 53.06 151 GLN A O 1
ATOM 1194 N N . CYS A 1 152 ? -12.125 10.071 8.486 1.00 38.50 152 CYS A N 1
ATOM 1195 C CA . CYS A 1 152 ? -13.435 10.567 8.894 1.00 38.50 152 CYS A CA 1
ATOM 1196 C C . CYS A 1 152 ? -13.414 12.103 9.036 1.00 38.50 152 CYS A C 1
ATOM 1198 O O . CYS A 1 152 ? -13.486 12.649 10.131 1.00 38.50 152 CYS A O 1
ATOM 1200 N N . GLY A 1 153 ? -13.336 12.806 7.903 1.00 31.09 153 GLY A N 1
ATOM 1201 C CA . GLY A 1 153 ? -13.440 14.263 7.811 1.00 31.09 153 GLY A CA 1
ATOM 1202 C C . GLY A 1 153 ? -12.094 14.965 7.629 1.00 31.09 153 GLY A C 1
ATOM 1203 O O . GLY A 1 153 ? -11.112 14.693 8.305 1.00 31.09 153 GLY A O 1
ATOM 1204 N N . ALA A 1 154 ? -12.052 15.888 6.674 1.00 35.97 154 ALA A N 1
ATOM 1205 C CA . ALA A 1 154 ? -10.895 16.717 6.391 1.00 35.97 154 ALA A CA 1
ATOM 1206 C C . ALA A 1 154 ? -10.370 17.473 7.635 1.00 35.97 154 ALA A C 1
ATOM 1208 O O . ALA A 1 154 ? -11.141 17.950 8.463 1.00 35.97 154 ALA A O 1
ATOM 1209 N N . VAL A 1 155 ? -9.049 17.690 7.645 1.00 38.56 155 VAL A N 1
ATOM 1210 C CA . VAL A 1 155 ? -8.278 18.586 8.529 1.00 38.56 155 VAL A CA 1
ATOM 1211 C C . VAL A 1 155 ? -8.034 18.078 9.956 1.00 38.56 155 VAL A C 1
ATOM 1213 O O . VAL A 1 155 ? -8.527 18.620 10.938 1.00 38.56 155 VAL A O 1
ATOM 1216 N N . ALA A 1 156 ? -7.092 17.149 10.077 1.00 30.02 156 ALA A N 1
ATOM 1217 C CA . ALA A 1 156 ? -6.112 17.199 11.155 1.00 30.02 156 ALA A CA 1
ATOM 1218 C C . ALA A 1 156 ? -4.788 16.636 10.633 1.00 30.02 156 ALA A C 1
ATOM 1220 O O . ALA A 1 156 ? -4.546 15.435 10.683 1.00 30.02 156 ALA A O 1
ATOM 1221 N N . SER A 1 157 ? -3.918 17.502 10.103 1.00 31.58 157 SER A N 1
ATOM 1222 C CA . SER A 1 157 ? -2.501 17.153 9.991 1.00 31.58 157 SER A CA 1
ATOM 1223 C C . SER A 1 157 ? -2.020 16.762 11.389 1.00 31.58 157 SER A C 1
ATOM 1225 O O . SER A 1 157 ? -2.127 17.600 12.295 1.00 31.58 157 SER A O 1
ATOM 1227 N N . PRO A 1 158 ? -1.475 15.554 11.609 1.00 35.81 158 PRO A N 1
ATOM 1228 C CA . PRO A 1 158 ? -0.805 15.276 12.860 1.00 35.81 158 PRO A CA 1
ATOM 1229 C C . PRO A 1 158 ? 0.386 16.228 12.904 1.00 35.81 158 PRO A C 1
ATOM 1231 O O . PRO A 1 158 ? 1.272 16.183 12.046 1.00 35.81 158 PRO A O 1
ATOM 1234 N N . ARG A 1 159 ? 0.401 17.141 13.878 1.00 32.56 159 ARG A N 1
ATOM 1235 C CA . ARG A 1 159 ? 1.659 17.764 14.274 1.00 32.56 159 ARG A CA 1
ATOM 1236 C C . ARG A 1 159 ? 2.561 16.603 14.664 1.00 32.56 159 ARG A C 1
ATOM 1238 O O . ARG A 1 159 ? 2.321 15.959 15.679 1.00 32.56 159 ARG A O 1
ATOM 1245 N N . VAL A 1 160 ? 3.557 16.323 13.832 1.00 39.41 160 VAL A N 1
ATOM 1246 C CA . VAL A 1 160 ? 4.712 15.527 14.227 1.00 39.41 160 VAL A CA 1
ATOM 1247 C C . VAL A 1 160 ? 5.344 16.290 15.386 1.00 39.41 160 VAL A C 1
ATOM 1249 O O . VAL A 1 160 ? 6.069 17.263 15.168 1.00 39.41 160 VAL A O 1
ATOM 1252 N N . ASP A 1 161 ? 5.010 15.912 16.619 1.00 34.75 161 ASP A N 1
ATOM 1253 C CA . ASP A 1 161 ? 5.815 16.311 17.760 1.00 34.75 161 ASP A CA 1
ATOM 1254 C C . ASP A 1 161 ? 7.150 15.582 17.602 1.00 34.75 161 ASP A C 1
ATOM 1256 O O . ASP A 1 161 ? 7.226 14.354 17.631 1.00 34.75 161 ASP A O 1
ATOM 1260 N N . ARG A 1 162 ? 8.205 16.346 17.315 1.00 42.38 162 ARG A N 1
ATOM 1261 C CA . ARG A 1 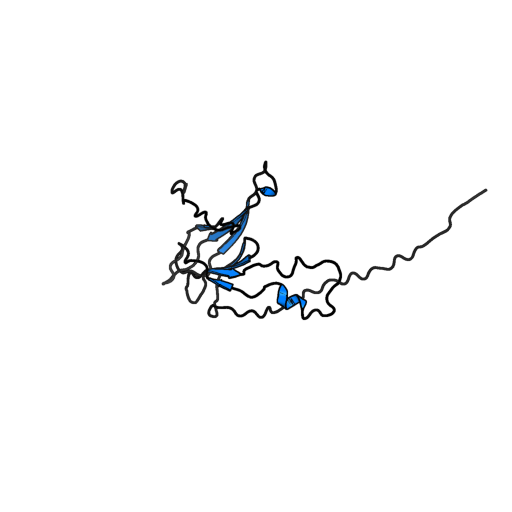162 ? 9.567 15.846 17.092 1.00 42.38 162 ARG A CA 1
ATOM 1262 C C . ARG A 1 162 ? 10.221 15.445 18.416 1.00 42.38 162 ARG A C 1
ATOM 1264 O O . ARG A 1 162 ? 11.337 15.881 18.709 1.00 42.38 162 ARG A O 1
ATOM 1271 N N . ARG A 1 163 ? 9.543 14.653 19.241 1.00 40.69 163 ARG A N 1
ATOM 1272 C CA . ARG A 1 163 ? 10.083 14.154 20.505 1.00 40.69 163 ARG A CA 1
ATOM 1273 C C . ARG A 1 163 ? 9.704 12.692 20.711 1.00 40.69 163 ARG A C 1
ATOM 1275 O O . ARG A 1 163 ? 8.533 12.346 20.700 1.00 40.69 163 ARG A O 1
ATOM 1282 N N . ALA A 1 164 ? 10.752 11.905 20.959 1.00 31.45 164 ALA A N 1
ATOM 1283 C CA . ALA A 1 164 ? 10.795 10.484 21.301 1.00 31.45 164 ALA A CA 1
ATOM 1284 C C . ALA A 1 164 ? 10.902 9.497 20.121 1.00 31.45 164 ALA A C 1
ATOM 1286 O O . ALA A 1 164 ? 10.037 8.662 19.892 1.00 31.45 164 ALA A O 1
ATOM 1287 N N . VAL A 1 165 ? 12.049 9.540 19.436 1.00 35.50 165 VAL A N 1
ATOM 1288 C CA . VAL A 1 165 ? 12.802 8.295 19.218 1.00 35.50 165 VAL A CA 1
ATOM 1289 C C . VAL A 1 165 ? 13.602 8.095 20.506 1.00 35.50 165 VAL A C 1
ATOM 1291 O O . VAL A 1 165 ? 14.414 8.959 20.846 1.00 35.50 165 VAL A O 1
ATOM 1294 N N . VAL A 1 166 ? 13.294 7.038 21.257 1.00 36.28 166 VAL A N 1
ATOM 1295 C CA . VAL A 1 166 ? 14.195 6.462 22.268 1.00 36.28 166 VAL A CA 1
ATOM 1296 C C . VAL A 1 166 ? 14.792 5.215 21.648 1.00 36.28 166 VAL A C 1
ATOM 1298 O O . VAL A 1 166 ? 14.001 4.455 21.046 1.00 36.28 166 VAL A O 1
#

pLDDT: mean 72.66, std 23.16, range [30.02, 97.31]

Sequence (166 aa):
MRPSWCSWAASVPSRPTTFALETWIMVKSPVPWSPRGWHCAFVFNRRLWVAGGSPLNNEVWSTDSVLQGCLNLHPCLPSRRDDMVSSYVPGHWVKMPSPAWPARAAHSCVNHQLKNATLGDVSTQDVVFLLAGWGQNSNLFNDVYMDITDQCGAVASPRVDRRAVV

=== Feature glossary ===
Each block in this record encodes a different view of the same protein. In brief:

Predicted aligned error. PAE(i, j) answers: if I align the predicted and true structures on residue i, how far off (in Å) do I expect residue j to be? A block-diagonal PAE matrix with low values on the blocks and high values off-diagonal is the signature of a multi-domain protein with confidently predicted domains but uncertain inter-domain orientation.

Contact-map, Ramachandran, and PAE plots. Plot images: a contact map (which residues are close in 3D, as an N×N binary image), a Ramachandran scatter (backbone torsion angles, revealing secondary-structure composition at a glance), and — for AlphaFold structures — a PAE heatmap (pairwise prediction confidence).

Backbone torsions (φ/ψ). φ (phi) and ψ (psi) are the two rotatable backbone dihedrals per residue: φ is the C(i-1)–N–Cα–C torsion, ψ is the N–Cα–C–N(i+1) torsion, both in degrees on (−180°, 180°]. α-helical residues cluster near (−60°, −45°); β-strand residues near (−120°, +130°). A Ramachandran plot is simply a scatter of (φ, ψ) for every residue.

Foldseek 3Di. A 3Di character summarizes, for each residue, the relative orientation of the Cα frame of its nearest spatial neighbor. Because it encodes fold topology rather than chemistry, 3Di alignments detect remote structural similarity that sequence alignment misses.

Radius of gyration, Cα contacts, bounding box. Three whole-structure scalars: the radius of gyration (RMS distance of Cα from centroid, in Å), the count of Cα–Cα contacts (pairs closer than 8 Å and separated by more than four residues in sequence — i.e. tertiary, not local, contacts), and the bounding-box dimensions. Together they distinguish compact globular folds from extended fibres or disordered chains.

Sequence. Sequence gives the chain of amino acids in standard one-letter code (A=alanine, C=cysteine, …, Y=tyrosine), read N→C. It is the only feature that is directly encoded by the gene; all structural features are derived from the folded form of this sequence.

mmCIF coordinates. Atomic coordinates in PDBx/mmCIF format — the same representation the Protein Data Bank distributes. Each line of the _atom_site loop places one backbone atom in Cartesian space (units: ångströms, origin: arbitrary).

Secondary structure (3-state, P-SEA). Three-state secondary structure (P-SEA) collapses the eight DSSP classes into helix (a), strand (b), and coil (c). P-SEA assigns these from Cα geometry alone — distances and angles — without requiring backbone oxygens, so it works on any Cα trace.

InterPro / GO / CATH / organism. Functional annotations link the protein to curated databases. InterPro entries identify conserved domains and families by matching the sequence against member-database signatures (Pfam, PROSITE, CDD, …). Gene Ontology (GO) terms describe molecular function, biological process, and cellular component in a controlled vocabulary. CATH places the structure in a hierarchical fold classification (Class/Architecture/Topology/Homologous-superfamily). The organism is the source species.

B-factor. B-factor (Debye–Waller factor) reflects atomic displacement in the crystal lattice. It is an experimental observable (units Å²), not a prediction; low values mean the atom is pinned down, high values mean it moves or is heterogeneous across the crystal.

Rendered structure images. Structure images are PyMOL renders from six orthogonal camera directions. Cartoon representation draws helices as coils and strands as arrows; sticks shows the backbone as bonds; surface shows the solvent-excluded envelope. Rainbow coloring maps sequence position to hue (blue→red, N→C); chain coloring assigns a distinct color per polypeptide.

Solvent-accessible surface area. Solvent-accessible surface area (SASA) is the area in Å² traced out by the centre of a 1.4 Å probe sphere (a water molecule) rolled over the protein's van der Waals surface (Shrake–Rupley / Lee–Richards construction). Buried residues have near-zero SASA; fully exposed residues can exceed 200 Å². The total SASA scales roughly with the number of surface residues.

Secondary structure (8-state, DSSP). The SS8 string is DSSP's per-residue secondary-structure call. α-helix (H) means an i→i+4 H-bond ladder; β-strand (E) means the residue participates in a β-sheet; 3₁₀ (G) and π (I) are tighter and wider helices; T/S are turns/bends; '-' is loop.

pLDDT. For AlphaFold models, the B-factor field carries pLDDT — the model's own estimate of local accuracy on a 0–100 scale. Regions with pLDDT<50 should be treated as essentially unmodeled; they often correspond to intrinsically disordered segments.

Nearest PDB structures. Nearest PDB neighbors are the top structural matches found by Foldseek when searching this structure against the entire Protein Data Bank. Each hit reports a TM-score (0 to 1; >0.5 almost always implies the same fold) and an E-value. These are *structural* homologs — they may share no detectable sequence similarity.